Protein AF-A0AAF0RYS1-F1 (afdb_monomer_lite)

Sequence (92 aa):
METGDGWLAVRVRSDVTEAVGRHEVLTPVLGSEQFTLTDEQGHTLSSGLVQSSSGPLLGVIDITFDEVGDFKLDGTLRLQSASADVRFTITE

Radius of gyration: 14.1 Å; chains: 1; bounding box: 38×24×40 Å

Foldseek 3Di:
DDDDDFKDKDKDFAPDWFQDDPVGQTDRPQQQKKKFKADPVRDTQFIWHFPAFDDDSSGITITMTGRPPPPPLAAKMWIDIPPDIDIDGDDD

pLDDT: mean 78.14, std 9.79, range [52.75, 92.25]

Structure (mmCIF, N/CA/C/O backbone):
data_AF-A0AAF0RYS1-F1
#
_entry.id   AF-A0AAF0RYS1-F1
#
loop_
_atom_site.group_PDB
_atom_site.id
_atom_site.type_symbol
_atom_site.label_atom_id
_atom_site.label_alt_id
_atom_site.label_comp_id
_atom_site.label_asym_id
_atom_site.label_entity_id
_atom_site.label_seq_id
_atom_site.pdbx_PDB_ins_code
_atom_site.Cartn_x
_atom_site.Cartn_y
_atom_site.Cartn_z
_atom_site.occupancy
_atom_site.B_iso_or_equiv
_atom_site.auth_seq_id
_atom_site.auth_comp_id
_atom_site.auth_asym_id
_atom_site.auth_atom_id
_atom_site.pdbx_PDB_model_num
ATOM 1 N N . MET A 1 1 ? -7.700 -4.070 -0.477 1.00 74.94 1 MET A N 1
ATOM 2 C CA . MET A 1 1 ? -7.156 -4.110 0.888 1.00 74.94 1 MET A CA 1
ATOM 3 C C . MET A 1 1 ? -7.724 -5.345 1.543 1.00 74.94 1 MET A C 1
ATOM 5 O O . MET A 1 1 ? -8.889 -5.640 1.300 1.00 74.94 1 MET A O 1
ATOM 9 N N . GLU A 1 2 ? -6.898 -6.057 2.288 1.00 78.62 2 GLU A N 1
ATOM 10 C CA . GLU A 1 2 ? -7.280 -7.238 3.055 1.00 78.62 2 GLU A CA 1
ATOM 11 C C . GLU A 1 2 ? -6.717 -7.079 4.467 1.00 78.62 2 GLU A C 1
ATOM 13 O O . GLU A 1 2 ? -5.590 -6.613 4.631 1.00 78.62 2 GLU A O 1
ATOM 18 N N . THR A 1 3 ? -7.525 -7.409 5.467 1.00 72.19 3 THR A N 1
ATOM 19 C CA . THR A 1 3 ? -7.169 -7.369 6.889 1.00 72.19 3 THR A CA 1
ATOM 20 C C . THR A 1 3 ? -7.314 -8.779 7.450 1.00 72.19 3 THR A C 1
ATOM 22 O O . THR A 1 3 ? -8.324 -9.433 7.180 1.00 72.19 3 THR A O 1
ATOM 25 N N . GLY A 1 4 ? -6.338 -9.244 8.226 1.00 67.56 4 GLY A N 1
ATOM 26 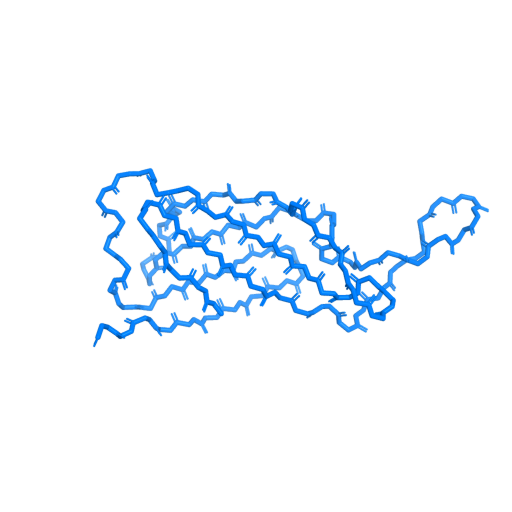C CA . GLY A 1 4 ? -6.358 -10.553 8.884 1.00 67.56 4 GLY A CA 1
ATOM 27 C C . GLY A 1 4 ? -5.707 -10.495 10.265 1.00 67.56 4 GLY A C 1
ATOM 28 O O . GLY A 1 4 ? -5.219 -9.440 10.655 1.00 67.56 4 GLY A O 1
ATOM 29 N N . ASP A 1 5 ? -5.713 -11.616 10.997 1.00 68.31 5 ASP A N 1
ATOM 30 C CA . ASP A 1 5 ? -5.175 -11.736 12.365 1.00 68.31 5 ASP A CA 1
ATOM 31 C C . ASP A 1 5 ? -3.743 -11.166 12.482 1.00 68.31 5 ASP A C 1
ATOM 33 O O . ASP A 1 5 ? -2.765 -11.880 12.242 1.00 68.31 5 ASP A O 1
ATOM 37 N N . GLY A 1 6 ? -3.595 -9.893 12.857 1.00 72.25 6 GLY A N 1
ATOM 38 C CA . GLY A 1 6 ? -2.286 -9.271 13.059 1.00 72.25 6 GLY A CA 1
ATOM 39 C C . GLY A 1 6 ? -1.637 -8.625 11.832 1.00 72.25 6 GLY A C 1
ATOM 40 O O . GLY A 1 6 ? -0.437 -8.346 11.883 1.00 72.25 6 GLY A O 1
ATOM 41 N N . TRP A 1 7 ? -2.349 -8.416 10.718 1.00 77.94 7 TRP A N 1
ATOM 42 C CA . TRP A 1 7 ? -1.745 -7.807 9.525 1.00 77.94 7 TRP A CA 1
ATOM 43 C C . TRP A 1 7 ? -2.734 -7.076 8.610 1.00 77.94 7 TRP A C 1
ATOM 45 O O . TRP A 1 7 ? -3.916 -7.411 8.495 1.00 77.94 7 TRP A O 1
ATOM 55 N N . LEU A 1 8 ? -2.196 -6.094 7.884 1.00 81.25 8 LEU A N 1
ATOM 56 C CA . LEU A 1 8 ? -2.875 -5.358 6.820 1.00 81.25 8 LEU A CA 1
ATOM 57 C C . LEU A 1 8 ? -2.120 -5.544 5.503 1.00 81.25 8 LEU A C 1
ATOM 59 O O . LEU A 1 8 ? -0.954 -5.166 5.407 1.00 81.25 8 LEU A O 1
ATOM 63 N N . ALA A 1 9 ? -2.798 -6.036 4.465 1.00 85.44 9 ALA A N 1
ATOM 64 C CA . ALA A 1 9 ? -2.272 -6.031 3.105 1.00 85.44 9 ALA A CA 1
ATOM 65 C C . ALA A 1 9 ? -2.949 -4.954 2.250 1.00 85.44 9 ALA A C 1
ATOM 67 O O . ALA A 1 9 ? -4.177 -4.908 2.072 1.00 85.44 9 ALA A O 1
ATOM 68 N N . VAL A 1 10 ? -2.124 -4.105 1.645 1.00 85.31 10 VAL A N 1
ATOM 69 C CA . VAL A 1 10 ? -2.541 -3.096 0.678 1.00 85.31 10 VAL A CA 1
ATOM 70 C C . VAL A 1 10 ? -1.971 -3.448 -0.687 1.00 85.31 10 VAL A C 1
ATOM 72 O O . VAL A 1 10 ? -0.761 -3.529 -0.881 1.00 85.31 10 VAL A O 1
ATOM 75 N N . ARG A 1 11 ? -2.875 -3.626 -1.653 1.00 87.50 11 ARG A N 1
ATOM 76 C CA . ARG A 1 11 ? -2.537 -3.795 -3.064 1.00 87.50 11 ARG A CA 1
ATOM 77 C C . ARG A 1 11 ? -2.628 -2.451 -3.768 1.00 87.50 11 ARG A C 1
ATOM 79 O O . ARG A 1 11 ? -3.706 -1.856 -3.807 1.00 87.50 11 ARG A O 1
ATOM 86 N N . VAL A 1 12 ? -1.522 -2.008 -4.350 1.00 85.31 12 VAL A N 1
ATOM 87 C CA . VAL A 1 12 ? -1.423 -0.762 -5.117 1.00 85.31 12 VAL A CA 1
ATOM 88 C C . VAL A 1 12 ? -1.086 -1.096 -6.564 1.00 85.31 12 VAL A C 1
ATOM 90 O O . VAL A 1 12 ? -0.356 -2.045 -6.841 1.00 85.31 12 VAL A O 1
ATOM 93 N N . ARG A 1 13 ? -1.628 -0.324 -7.506 1.00 84.56 13 ARG A N 1
ATOM 94 C CA . ARG A 1 13 ? -1.273 -0.433 -8.919 1.00 84.56 13 ARG A CA 1
ATOM 95 C C . ARG A 1 13 ? -0.435 0.770 -9.337 1.00 84.56 13 ARG A C 1
ATOM 97 O O . ARG A 1 13 ? -0.851 1.904 -9.134 1.00 84.56 13 ARG A O 1
ATOM 104 N N . SER A 1 14 ? 0.721 0.505 -9.931 1.00 79.69 14 SER A N 1
ATOM 105 C CA . SER A 1 14 ? 1.540 1.487 -10.628 1.00 79.69 14 SER A CA 1
ATOM 106 C C . SER A 1 14 ? 1.212 1.447 -12.114 1.00 79.69 14 SER A C 1
ATOM 108 O O . SER A 1 14 ? 1.420 0.427 -12.772 1.00 79.69 14 SER A O 1
ATOM 110 N N . ASP A 1 15 ? 0.750 2.569 -12.653 1.00 78.81 15 ASP A N 1
ATOM 111 C CA . ASP A 1 15 ? 0.582 2.740 -14.101 1.00 78.81 15 ASP A CA 1
ATOM 112 C C . ASP A 1 15 ? 1.853 3.297 -14.770 1.00 78.81 15 ASP A C 1
ATOM 114 O O . ASP A 1 15 ? 1.912 3.432 -15.991 1.00 78.81 15 ASP A O 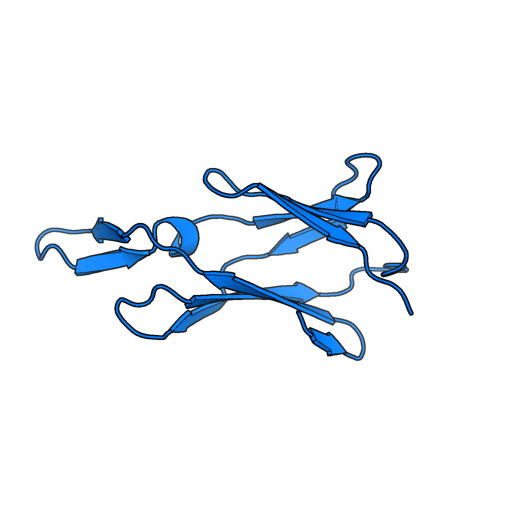1
ATOM 118 N N . VAL A 1 16 ? 2.884 3.596 -13.972 1.00 78.38 16 VAL A N 1
ATOM 119 C CA . VAL A 1 16 ? 4.183 4.099 -14.430 1.00 78.38 16 VAL A CA 1
ATOM 120 C C . VAL A 1 16 ? 5.261 3.044 -14.193 1.00 78.38 16 VAL A C 1
ATOM 122 O O . VAL A 1 16 ? 5.363 2.462 -13.107 1.00 78.38 16 VAL A O 1
ATOM 125 N N . THR A 1 17 ? 6.084 2.821 -15.214 1.00 76.94 17 THR A N 1
ATOM 126 C CA . THR A 1 17 ? 7.275 1.968 -15.159 1.00 76.94 17 THR A CA 1
ATOM 127 C C . THR A 1 17 ? 8.515 2.771 -15.519 1.00 76.94 17 THR A C 1
ATOM 129 O O . THR A 1 17 ? 8.457 3.630 -16.398 1.00 76.94 17 THR A O 1
ATOM 132 N N . GLU A 1 18 ? 9.640 2.443 -14.904 1.00 77.94 18 GLU A N 1
ATOM 133 C CA . GLU A 1 18 ? 10.961 2.967 -15.236 1.00 77.94 18 GLU A CA 1
ATOM 134 C C . GLU A 1 18 ? 11.861 1.857 -15.789 1.00 77.94 18 GLU A C 1
ATOM 136 O O . GLU A 1 18 ? 11.707 0.685 -15.448 1.00 77.94 18 GLU A O 1
ATOM 141 N N . ALA A 1 19 ? 12.787 2.214 -16.679 1.00 76.56 19 ALA A N 1
ATOM 142 C CA . ALA A 1 19 ? 13.768 1.276 -17.208 1.00 76.56 19 ALA A CA 1
ATOM 143 C C . ALA A 1 19 ? 14.965 1.191 -16.253 1.00 76.56 19 ALA A C 1
ATOM 145 O O . ALA A 1 19 ? 15.653 2.187 -16.025 1.00 76.56 19 ALA A O 1
ATOM 146 N N . VAL A 1 20 ? 15.238 -0.003 -15.725 1.00 71.06 20 VAL A N 1
ATOM 147 C CA . VAL A 1 20 ? 16.331 -0.231 -14.774 1.00 71.06 20 VAL A CA 1
ATOM 148 C C . 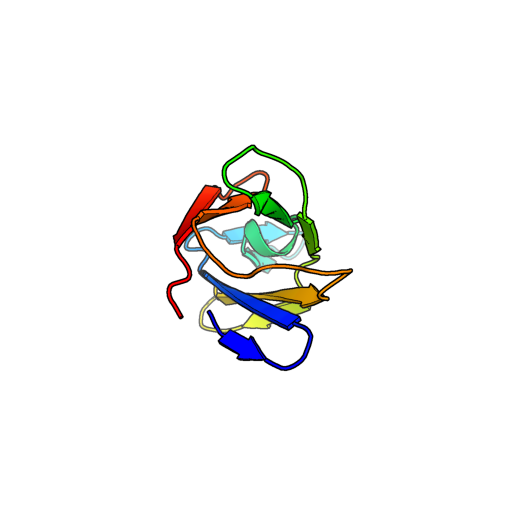VAL A 1 20 ? 17.420 -1.107 -15.394 1.00 71.06 20 VAL A C 1
ATOM 150 O O . VAL A 1 20 ? 17.172 -2.171 -15.967 1.00 71.06 20 VAL A O 1
ATOM 153 N N . GLY A 1 21 ? 18.670 -0.663 -15.240 1.00 71.06 21 GLY A N 1
ATOM 154 C CA . GLY A 1 21 ? 19.865 -1.391 -15.667 1.00 71.06 21 GLY A CA 1
ATOM 155 C C . GLY A 1 21 ? 20.180 -1.292 -17.165 1.00 71.06 21 GLY A C 1
ATOM 156 O O . GLY A 1 21 ? 19.491 -0.645 -17.944 1.00 71.06 21 GLY A O 1
ATOM 157 N N . ARG A 1 22 ? 21.269 -1.955 -17.583 1.00 71.31 22 ARG A N 1
ATOM 158 C CA . ARG A 1 22 ? 21.786 -1.895 -18.969 1.00 71.31 22 ARG A CA 1
ATOM 159 C C . ARG A 1 22 ? 20.928 -2.624 -20.009 1.00 71.31 22 ARG A C 1
ATOM 161 O O . ARG A 1 22 ? 21.180 -2.460 -21.194 1.00 71.31 22 ARG A O 1
ATOM 168 N N . HIS A 1 23 ? 19.973 -3.438 -19.570 1.00 73.94 23 HIS A N 1
ATOM 169 C CA . HIS A 1 23 ? 19.083 -4.207 -20.444 1.00 73.94 23 HIS A CA 1
ATOM 170 C C . HIS A 1 23 ? 17.648 -3.651 -20.462 1.00 73.94 23 HIS A C 1
ATOM 172 O O . HIS A 1 23 ? 16.762 -4.334 -20.960 1.00 73.94 23 HIS A O 1
ATOM 178 N N . GLU A 1 24 ? 17.430 -2.444 -19.914 1.00 71.12 24 GLU A N 1
ATOM 179 C CA . GLU A 1 24 ? 16.145 -1.722 -19.920 1.00 71.12 24 GLU A CA 1
ATOM 180 C C . GLU A 1 24 ? 14.955 -2.583 -19.469 1.00 71.12 24 GLU A C 1
ATOM 182 O O . GLU A 1 24 ? 13.910 -2.649 -20.116 1.00 71.12 24 GLU A O 1
ATOM 187 N N . VAL A 1 25 ? 15.108 -3.264 -18.330 1.00 75.69 25 VAL A N 1
ATOM 188 C CA . VAL A 1 25 ? 13.984 -3.985 -17.729 1.00 75.69 25 VAL A CA 1
ATOM 189 C C . VAL A 1 25 ? 13.018 -2.947 -17.172 1.00 75.69 25 VAL A C 1
ATOM 191 O O . VAL A 1 25 ? 13.395 -2.163 -16.304 1.00 75.69 25 VAL A O 1
ATOM 194 N N . LEU A 1 26 ? 11.785 -2.933 -17.681 1.00 76.25 26 LEU A N 1
ATOM 195 C CA . LEU A 1 26 ? 10.731 -2.071 -17.158 1.00 76.25 26 LEU A CA 1
ATOM 196 C C . LEU A 1 26 ? 10.268 -2.600 -15.801 1.00 76.25 26 LEU A C 1
ATOM 198 O O . LEU A 1 26 ? 9.717 -3.699 -15.712 1.00 76.25 26 LEU A O 1
ATOM 202 N N . THR A 1 27 ? 10.481 -1.805 -14.759 1.00 77.25 27 THR A N 1
ATOM 203 C CA . THR A 1 27 ? 10.004 -2.079 -13.405 1.00 77.25 27 THR A CA 1
ATOM 204 C C . THR A 1 27 ? 9.010 -1.007 -12.975 1.00 77.25 27 THR A C 1
ATOM 206 O O . THR A 1 27 ? 9.163 0.156 -13.347 1.00 77.25 27 THR A O 1
ATOM 209 N N . PRO A 1 28 ? 7.983 -1.346 -12.188 1.00 81.44 28 PRO A N 1
ATOM 210 C CA . PRO A 1 28 ? 7.085 -0.349 -11.619 1.00 81.44 28 PRO A CA 1
ATOM 211 C C . PRO A 1 28 ? 7.866 0.612 -10.725 1.00 81.44 28 PRO A C 1
ATOM 213 O O . PRO A 1 28 ? 8.622 0.147 -9.874 1.00 81.44 28 PRO A O 1
ATOM 216 N N . VAL A 1 29 ? 7.630 1.920 -10.865 1.00 83.56 29 VAL A N 1
ATOM 217 C CA . VAL A 1 29 ? 8.286 2.948 -10.026 1.00 83.56 29 VAL A CA 1
ATOM 218 C C . VAL A 1 29 ? 8.048 2.665 -8.544 1.00 83.56 29 VAL A C 1
ATOM 220 O O . VAL A 1 29 ? 8.973 2.628 -7.747 1.00 83.56 29 VAL A O 1
ATOM 223 N N . LEU A 1 30 ? 6.806 2.334 -8.192 1.00 85.81 30 LEU A N 1
ATOM 224 C CA . LEU A 1 30 ? 6.425 2.005 -6.822 1.00 85.81 30 LEU A CA 1
ATOM 225 C C . LEU A 1 30 ? 7.121 0.743 -6.269 1.00 85.81 30 LEU A C 1
ATOM 227 O O . LEU A 1 30 ? 7.123 0.543 -5.061 1.00 85.81 30 LEU A O 1
ATOM 231 N N . GLY A 1 31 ? 7.690 -0.125 -7.115 1.00 79.62 31 GLY A N 1
ATOM 232 C CA . GLY A 1 31 ? 8.265 -1.411 -6.703 1.00 79.62 31 GLY A CA 1
ATOM 233 C C . GLY A 1 31 ? 9.589 -1.303 -5.940 1.00 79.62 31 GLY A C 1
ATOM 234 O O . GLY A 1 31 ? 9.995 -2.266 -5.294 1.00 79.62 31 GLY A O 1
ATOM 235 N N . SER A 1 32 ? 10.258 -0.153 -6.012 1.00 78.12 32 SER A N 1
ATOM 236 C CA . SER A 1 32 ? 11.530 0.129 -5.336 1.00 78.12 32 SER A CA 1
ATOM 237 C C . SER A 1 32 ? 11.370 1.058 -4.125 1.00 78.12 32 SER A C 1
ATOM 239 O O . SER A 1 32 ? 12.356 1.376 -3.456 1.00 78.12 32 SER A O 1
ATOM 241 N N . GLU A 1 33 ? 10.142 1.489 -3.824 1.00 84.69 33 GLU A N 1
ATOM 242 C CA . GLU A 1 33 ? 9.873 2.493 -2.800 1.00 84.69 33 GLU A CA 1
ATOM 243 C C . GLU A 1 33 ? 9.605 1.884 -1.422 1.00 84.69 33 GLU A C 1
ATOM 245 O O . GLU A 1 33 ? 9.106 0.766 -1.271 1.00 84.69 33 GLU A O 1
ATOM 250 N N . GLN A 1 34 ? 9.920 2.666 -0.391 1.00 87.00 34 GLN A N 1
ATOM 251 C CA . GLN A 1 34 ? 9.490 2.381 0.969 1.00 87.00 34 GLN A CA 1
ATOM 252 C C . GLN A 1 34 ? 8.135 3.035 1.218 1.00 87.00 34 GLN A C 1
ATOM 254 O O . GLN A 1 34 ? 7.948 4.223 0.945 1.00 87.00 34 GLN A O 1
ATOM 259 N N . PHE A 1 35 ? 7.212 2.264 1.784 1.00 90.25 35 PHE A N 1
ATOM 260 C CA . PHE A 1 35 ? 5.886 2.747 2.121 1.00 90.25 35 PHE A CA 1
ATOM 261 C C . PHE A 1 35 ? 5.752 2.969 3.621 1.00 90.25 35 PHE A C 1
ATOM 263 O O . PHE A 1 35 ? 6.172 2.144 4.431 1.00 90.25 35 PHE A O 1
ATOM 270 N N . THR A 1 36 ? 5.123 4.077 3.988 1.00 90.94 36 THR A N 1
ATOM 271 C CA . THR A 1 36 ? 4.779 4.417 5.368 1.00 90.94 36 THR A CA 1
ATOM 272 C C . THR A 1 36 ? 3.268 4.445 5.506 1.00 90.94 36 THR A C 1
ATOM 274 O O . THR A 1 36 ? 2.581 5.062 4.692 1.00 90.94 36 THR A O 1
ATOM 277 N N . LEU A 1 37 ? 2.754 3.787 6.537 1.00 88.88 37 LEU A N 1
ATOM 278 C CA . LEU A 1 37 ? 1.357 3.846 6.928 1.00 88.88 37 LEU A CA 1
ATOM 279 C C . LEU A 1 37 ? 1.221 4.778 8.131 1.00 88.88 37 LEU A C 1
ATOM 281 O O . LEU A 1 37 ? 1.907 4.603 9.139 1.00 88.88 37 LEU A O 1
ATOM 285 N N . THR A 1 38 ? 0.344 5.766 8.008 1.00 89.00 38 THR A N 1
ATOM 286 C CA . THR A 1 38 ? 0.093 6.786 9.032 1.00 89.00 38 THR A CA 1
ATOM 287 C C . THR A 1 38 ? -1.385 6.842 9.406 1.00 89.00 38 THR A C 1
ATOM 289 O O . THR A 1 38 ? -2.242 6.516 8.578 1.00 89.00 38 THR A O 1
ATOM 292 N N . ASP A 1 39 ? -1.675 7.252 10.641 1.00 87.44 39 ASP A N 1
ATOM 293 C CA . ASP A 1 39 ? -3.033 7.605 11.068 1.00 87.44 39 ASP A CA 1
ATOM 294 C C . ASP A 1 39 ? -3.461 8.988 10.526 1.00 87.44 39 ASP A C 1
ATOM 296 O O . ASP A 1 39 ? -2.694 9.702 9.871 1.00 87.44 39 ASP A O 1
ATOM 300 N N . GLU A 1 40 ? -4.700 9.395 10.811 1.00 85.75 40 GLU A N 1
ATOM 301 C CA . GLU A 1 40 ? -5.232 10.711 10.428 1.00 85.75 40 GLU A CA 1
ATOM 302 C C . GLU A 1 40 ? -4.443 11.889 11.035 1.00 85.75 40 GLU A C 1
ATOM 304 O O . GLU A 1 40 ? -4.406 12.983 10.466 1.00 85.75 40 GLU A O 1
ATOM 309 N N . GLN A 1 41 ? -3.782 11.668 12.171 1.00 86.38 41 GLN A N 1
ATOM 310 C CA . GLN A 1 41 ? -2.979 12.665 12.883 1.00 86.38 41 GLN A CA 1
ATOM 311 C C . GLN A 1 41 ? -1.549 12.757 12.318 1.00 86.38 41 GLN A C 1
ATOM 313 O O . GLN A 1 41 ? -0.805 13.674 12.670 1.00 86.38 41 GLN A O 1
ATOM 318 N N . GLY A 1 42 ? -1.182 11.857 11.400 1.00 86.81 42 GLY A N 1
ATOM 319 C CA . GLY A 1 42 ? 0.130 11.778 10.770 1.00 86.81 42 GLY A CA 1
ATOM 320 C C . GLY A 1 42 ? 1.157 10.982 11.573 1.00 86.81 42 GLY A C 1
ATOM 321 O O . GLY A 1 42 ? 2.345 11.048 11.254 1.00 86.81 42 GLY A O 1
ATOM 322 N N . HIS A 1 43 ? 0.746 10.238 12.602 1.00 86.62 43 HIS A N 1
ATOM 323 C CA . HIS A 1 43 ? 1.650 9.345 13.314 1.00 86.62 43 HIS A CA 1
ATOM 324 C C . HIS A 1 43 ? 1.959 8.126 12.455 1.00 86.62 43 HIS A C 1
ATOM 326 O O . HIS A 1 43 ? 1.056 7.457 11.956 1.00 86.62 43 HIS A O 1
ATOM 332 N N . THR A 1 44 ? 3.247 7.817 12.307 1.00 87.69 44 THR A N 1
ATOM 333 C CA . THR A 1 44 ? 3.690 6.587 11.652 1.00 87.69 44 THR A CA 1
ATOM 334 C C . THR A 1 44 ? 3.286 5.389 12.489 1.00 87.69 44 THR A C 1
ATOM 336 O O . THR A 1 44 ? 3.800 5.193 13.588 1.00 87.69 44 THR A O 1
ATOM 339 N N . LEU A 1 45 ? 2.394 4.578 11.933 1.00 82.62 45 LEU A N 1
ATOM 340 C CA . LEU A 1 45 ? 1.952 3.336 12.540 1.00 82.62 45 LEU A CA 1
ATOM 341 C C . LEU A 1 45 ? 2.871 2.177 12.132 1.00 82.62 45 LEU A C 1
ATOM 343 O O . LEU A 1 45 ? 3.239 1.350 12.959 1.00 82.62 45 LEU A O 1
ATOM 347 N N . SER A 1 46 ? 3.272 2.123 10.857 1.00 85.69 46 SER A N 1
ATOM 348 C CA . SER A 1 46 ? 4.161 1.076 10.343 1.00 85.69 46 SER A CA 1
ATOM 349 C C . SER A 1 46 ? 4.877 1.513 9.062 1.00 85.69 46 SER A C 1
ATOM 351 O O . SER A 1 46 ? 4.450 2.442 8.373 1.00 85.69 46 SER A O 1
ATOM 353 N N . SER A 1 47 ? 5.973 0.833 8.727 1.00 82.12 47 SER A N 1
ATOM 354 C CA . SER A 1 47 ? 6.689 1.000 7.460 1.00 82.12 47 SER A CA 1
ATOM 355 C C . SER A 1 47 ? 6.836 -0.353 6.775 1.00 82.12 47 SER A C 1
ATOM 357 O O . SER A 1 47 ? 7.420 -1.269 7.352 1.00 82.12 47 SER A O 1
ATOM 359 N N . GLY A 1 48 ? 6.331 -0.469 5.552 1.00 73.25 48 GLY A N 1
ATOM 360 C CA . GLY A 1 48 ? 6.353 -1.689 4.757 1.00 73.25 48 GLY A CA 1
ATOM 361 C C . GLY A 1 48 ? 7.323 -1.561 3.591 1.00 73.25 48 GLY A C 1
ATOM 362 O O . GLY A 1 48 ? 7.449 -0.501 2.970 1.00 73.25 48 GLY A O 1
ATOM 363 N N . LEU A 1 49 ? 8.011 -2.656 3.287 1.00 68.12 49 LEU A N 1
ATOM 364 C CA . LEU A 1 49 ? 8.720 -2.814 2.021 1.00 68.12 49 LEU A CA 1
ATOM 365 C C . LEU A 1 49 ? 7.810 -3.550 1.038 1.00 68.12 49 LEU A C 1
ATOM 367 O O . LEU A 1 49 ? 7.002 -4.390 1.435 1.00 68.12 49 LEU A O 1
ATOM 371 N N . VAL A 1 50 ? 7.961 -3.251 -0.249 1.00 73.12 50 VAL A N 1
ATOM 372 C CA . VAL A 1 50 ? 7.299 -4.002 -1.318 1.00 73.12 50 VAL A CA 1
ATOM 373 C C . VAL A 1 50 ? 7.732 -5.465 -1.252 1.00 73.12 50 VAL A C 1
ATOM 375 O O . VAL A 1 50 ? 8.919 -5.771 -1.359 1.00 73.12 50 VAL A O 1
ATOM 378 N N . GLN A 1 51 ? 6.772 -6.375 -1.072 1.00 68.75 51 GLN A N 1
ATOM 379 C CA . GLN A 1 51 ? 7.064 -7.806 -0.940 1.00 68.75 51 GLN A CA 1
ATOM 380 C C . GLN A 1 51 ? 6.952 -8.550 -2.269 1.00 68.75 51 GLN A C 1
ATOM 382 O O . GLN A 1 51 ? 7.659 -9.529 -2.499 1.00 68.75 51 GLN A O 1
ATOM 387 N N . SER A 1 52 ? 6.052 -8.104 -3.143 1.00 67.81 52 SER A N 1
ATOM 388 C CA . SER A 1 52 ? 5.795 -8.749 -4.424 1.00 67.81 52 SER A CA 1
ATOM 389 C C . SER A 1 52 ? 5.312 -7.741 -5.454 1.00 67.81 52 SER A C 1
ATOM 391 O O . SER A 1 52 ? 4.597 -6.789 -5.136 1.00 67.81 52 SER A O 1
ATOM 393 N N . SER A 1 53 ? 5.692 -7.992 -6.703 1.00 68.88 53 SER A N 1
ATOM 394 C CA . SER A 1 53 ? 5.252 -7.258 -7.877 1.00 68.88 53 SER A CA 1
ATOM 395 C C . SER A 1 53 ? 4.765 -8.265 -8.924 1.00 68.88 53 SER A C 1
ATOM 397 O O . SER A 1 53 ? 5.443 -9.248 -9.227 1.00 68.88 53 SER A O 1
ATOM 399 N N . SER A 1 54 ? 3.545 -8.074 -9.424 1.00 67.94 54 SER A N 1
ATOM 400 C CA . SER A 1 54 ? 2.850 -9.017 -10.304 1.00 67.94 54 SER A CA 1
ATOM 401 C C . SER A 1 54 ? 1.966 -8.304 -11.339 1.00 67.94 54 SER A C 1
ATOM 403 O O . SER A 1 54 ? 1.866 -7.078 -11.369 1.00 67.94 54 SER A O 1
ATOM 405 N N . GLY A 1 55 ? 1.322 -9.074 -12.221 1.00 60.28 55 GLY A N 1
ATOM 406 C CA . GLY A 1 55 ? 0.415 -8.554 -13.250 1.00 60.28 55 GLY A CA 1
ATOM 407 C C . GLY A 1 55 ? 1.107 -8.111 -14.549 1.00 60.28 55 GLY A C 1
ATOM 408 O O . GLY A 1 55 ? 2.328 -8.236 -14.689 1.00 60.28 55 GLY A O 1
ATOM 409 N N . PRO A 1 56 ? 0.333 -7.625 -15.541 1.00 54.97 56 PRO A N 1
ATOM 410 C CA . PRO A 1 56 ? 0.888 -7.110 -16.788 1.00 54.97 56 PRO A CA 1
ATOM 411 C C . PRO A 1 56 ? 1.847 -5.960 -16.477 1.00 54.97 56 PRO A C 1
ATOM 413 O O . PRO A 1 56 ? 1.475 -5.034 -15.759 1.00 54.97 56 PRO A O 1
ATOM 416 N N . LEU A 1 57 ? 3.069 -6.030 -17.009 1.00 61.56 57 LEU A N 1
ATOM 417 C CA . LEU A 1 57 ? 4.126 -5.038 -16.771 1.00 61.56 57 LEU A CA 1
ATOM 418 C C . LEU A 1 57 ? 4.550 -4.904 -15.299 1.00 61.56 57 LEU A C 1
ATOM 420 O O . LEU A 1 57 ? 5.043 -3.849 -14.913 1.00 61.56 57 LEU A O 1
ATOM 424 N N . LEU A 1 58 ? 4.344 -5.943 -14.474 1.00 67.81 58 LEU A N 1
ATOM 425 C CA . LEU A 1 58 ? 4.702 -5.940 -13.049 1.00 67.81 58 LEU A CA 1
ATOM 426 C C . LEU A 1 58 ? 3.948 -4.874 -12.214 1.00 67.81 58 LEU A C 1
ATOM 428 O O . LEU A 1 58 ? 4.218 -4.697 -11.031 1.00 67.81 58 LEU A O 1
ATOM 432 N N . GLY A 1 59 ? 2.966 -4.176 -12.791 1.00 72.75 59 GLY A N 1
ATOM 433 C CA . GLY A 1 59 ? 2.367 -2.965 -12.223 1.00 72.75 59 GLY A CA 1
ATOM 434 C C . GLY A 1 59 ? 1.492 -3.153 -10.982 1.00 72.75 59 GLY A C 1
ATOM 435 O O . GLY A 1 59 ? 0.935 -2.171 -10.512 1.00 72.75 59 GLY A O 1
ATOM 436 N N . VAL A 1 60 ? 1.321 -4.362 -10.445 1.00 81.81 60 VAL A N 1
ATOM 437 C CA . VAL A 1 60 ? 0.568 -4.604 -9.204 1.00 81.81 60 VAL A CA 1
ATOM 438 C C . VAL A 1 60 ? 1.535 -4.929 -8.080 1.00 81.81 60 VAL A C 1
ATOM 440 O O . VAL A 1 60 ? 2.315 -5.868 -8.197 1.00 81.81 60 VAL A O 1
ATOM 443 N N . ILE A 1 61 ? 1.458 -4.176 -6.992 1.00 83.69 61 ILE A N 1
ATOM 444 C CA . ILE A 1 61 ? 2.361 -4.258 -5.850 1.00 83.69 61 ILE A CA 1
ATOM 445 C C . ILE A 1 61 ? 1.568 -4.606 -4.602 1.00 83.69 61 ILE A C 1
ATOM 447 O O . ILE A 1 61 ? 0.580 -3.939 -4.290 1.00 83.69 61 ILE A O 1
ATOM 451 N N . ASP A 1 62 ? 2.031 -5.631 -3.894 1.00 84.81 62 ASP A N 1
ATOM 452 C CA . ASP A 1 62 ? 1.485 -6.041 -2.606 1.00 84.81 62 ASP A CA 1
ATOM 453 C C . ASP A 1 62 ? 2.418 -5.586 -1.478 1.00 84.81 62 ASP A C 1
ATOM 455 O O . ASP A 1 62 ? 3.623 -5.869 -1.482 1.00 84.81 62 ASP A O 1
ATOM 459 N N . ILE A 1 63 ? 1.842 -4.854 -0.526 1.00 85.06 63 ILE A N 1
ATOM 460 C CA . ILE A 1 63 ? 2.523 -4.301 0.643 1.00 85.06 63 ILE A CA 1
ATOM 461 C C . ILE A 1 63 ? 1.810 -4.840 1.874 1.00 85.06 63 ILE A C 1
ATOM 463 O O . ILE A 1 63 ? 0.609 -4.614 2.028 1.00 85.06 63 ILE A O 1
ATOM 467 N N . THR A 1 64 ? 2.544 -5.515 2.752 1.00 84.00 64 THR A N 1
ATOM 468 C CA . THR A 1 64 ? 2.004 -6.008 4.023 1.00 84.00 64 THR A CA 1
ATOM 469 C C . THR A 1 64 ? 2.619 -5.229 5.171 1.00 84.00 64 THR A C 1
ATOM 471 O O . THR A 1 64 ? 3.827 -4.982 5.190 1.00 84.00 64 THR A O 1
ATOM 474 N N . PHE A 1 65 ? 1.775 -4.838 6.115 1.00 81.69 65 PHE A N 1
ATOM 475 C CA . PHE A 1 65 ? 2.157 -4.204 7.363 1.00 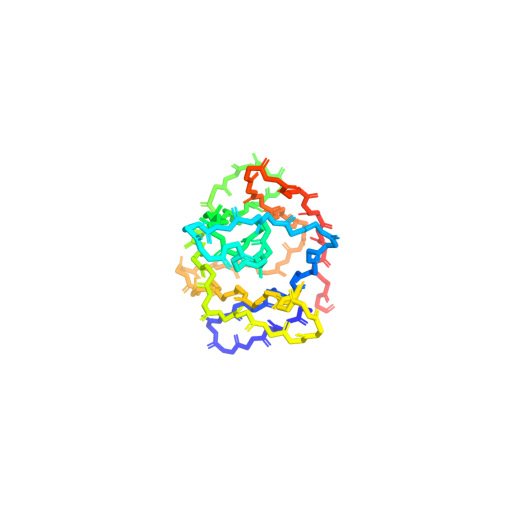81.69 65 PHE A CA 1
ATOM 476 C C . PHE A 1 65 ? 1.832 -5.169 8.495 1.00 81.69 65 PHE A C 1
ATOM 478 O O . PHE A 1 65 ? 0.667 -5.535 8.672 1.00 81.69 65 PHE A O 1
ATOM 485 N N . ASP A 1 66 ? 2.861 -5.569 9.239 1.00 75.06 66 ASP A N 1
ATOM 486 C CA . ASP A 1 66 ? 2.674 -6.296 10.491 1.00 75.06 66 ASP A CA 1
ATOM 487 C C . ASP A 1 66 ? 2.034 -5.353 11.515 1.00 75.06 66 ASP A C 1
ATOM 489 O O . ASP A 1 66 ? 2.420 -4.182 11.640 1.00 75.06 66 ASP A O 1
ATOM 493 N N . GLU A 1 67 ? 1.052 -5.863 12.247 1.00 70.69 67 GLU A N 1
ATOM 494 C CA . GLU A 1 67 ? 0.387 -5.143 13.321 1.00 70.69 67 GLU A CA 1
ATOM 495 C C . GLU A 1 67 ? 1.325 -5.079 14.540 1.00 70.69 67 GLU A C 1
ATOM 497 O O . GLU A 1 67 ? 1.432 -6.014 15.334 1.00 70.69 67 GLU A O 1
ATOM 502 N N . VAL A 1 68 ? 2.083 -3.985 14.677 1.00 52.75 68 VAL A N 1
ATOM 503 C CA . VAL A 1 68 ? 2.963 -3.765 15.838 1.00 52.75 68 VAL A CA 1
ATOM 504 C C . VAL A 1 68 ? 2.208 -2.952 16.898 1.00 52.75 68 VAL A C 1
ATOM 506 O O . VAL A 1 68 ? 2.374 -1.739 16.993 1.00 52.75 68 VAL A O 1
ATOM 509 N N . GLY A 1 69 ? 1.369 -3.615 17.703 1.00 57.47 69 GLY A N 1
ATOM 510 C CA . GLY A 1 69 ? 0.617 -3.009 18.821 1.00 57.47 69 GLY A CA 1
ATOM 511 C C . GLY A 1 69 ? -0.900 -2.936 18.600 1.00 57.47 69 GLY A C 1
ATOM 512 O O . GLY A 1 69 ? -1.400 -3.561 17.674 1.00 57.47 69 GLY A O 1
ATOM 513 N N . ASP A 1 70 ? -1.622 -2.188 19.454 1.00 53.16 70 ASP A N 1
ATOM 514 C CA . ASP A 1 70 ? -3.067 -1.880 19.328 1.00 53.16 70 ASP A CA 1
ATOM 515 C C . ASP A 1 70 ? -3.328 -0.996 18.091 1.00 53.16 70 ASP A C 1
ATOM 517 O O . ASP A 1 70 ? -3.710 0.174 18.184 1.00 53.16 70 ASP A O 1
ATOM 521 N N . PHE A 1 71 ? -3.068 -1.537 16.909 1.00 60.38 71 PHE A N 1
ATOM 522 C CA . PHE A 1 71 ? -3.429 -0.952 15.632 1.00 60.38 71 PHE A CA 1
ATOM 523 C C . PHE A 1 71 ? -4.948 -1.025 15.546 1.00 60.38 71 PHE A C 1
ATOM 525 O O . PHE A 1 71 ? -5.547 -1.973 15.052 1.00 60.38 71 PHE A O 1
ATOM 532 N N . LYS A 1 72 ? -5.624 -0.011 16.074 1.00 60.44 72 LYS A N 1
ATOM 533 C CA . LYS A 1 72 ? -7.029 0.143 15.745 1.00 60.44 72 LYS A CA 1
ATOM 534 C C . LYS A 1 72 ? -7.085 0.491 14.269 1.00 60.44 72 LYS A C 1
ATOM 536 O O . LYS A 1 72 ? -6.817 1.620 13.875 1.00 60.44 72 LYS A O 1
ATOM 541 N N . LEU A 1 73 ? -7.411 -0.500 13.447 1.00 67.19 73 LEU A N 1
ATOM 542 C CA . LEU A 1 73 ? -7.799 -0.319 12.052 1.00 67.19 73 LEU A CA 1
ATOM 543 C C . LEU A 1 73 ? -9.168 0.388 11.971 1.00 67.19 73 LEU A C 1
ATOM 545 O O . LEU A 1 73 ? -9.950 0.089 11.081 1.00 67.19 73 LEU A O 1
ATOM 549 N N . ASP A 1 74 ? -9.488 1.295 12.900 1.00 68.62 74 ASP A N 1
ATOM 550 C CA . ASP A 1 74 ? -10.677 2.131 12.857 1.00 68.62 74 ASP A CA 1
ATOM 551 C C . ASP A 1 74 ? -10.304 3.527 12.339 1.00 68.62 74 ASP A C 1
ATOM 553 O O . ASP A 1 74 ? -9.329 4.156 12.745 1.00 68.62 74 ASP A O 1
ATOM 557 N N . GLY A 1 75 ? -11.064 4.015 11.360 1.00 78.62 75 GLY A N 1
ATOM 558 C CA . GLY A 1 75 ? -10.896 5.373 10.850 1.00 78.62 75 GLY A CA 1
ATOM 559 C C . GLY A 1 75 ? -9.999 5.499 9.619 1.00 78.62 75 GLY A C 1
ATOM 560 O O . GLY A 1 75 ? -9.869 4.586 8.801 1.00 78.62 75 GLY A O 1
ATOM 561 N N . THR A 1 76 ? -9.492 6.714 9.404 1.00 87.25 76 THR A N 1
ATOM 562 C CA . THR A 1 76 ? -8.800 7.088 8.166 1.00 87.25 76 THR A CA 1
ATOM 563 C C . THR A 1 76 ? -7.304 6.865 8.296 1.00 87.25 76 THR A C 1
ATOM 565 O O . THR A 1 76 ? -6.641 7.478 9.129 1.00 87.25 76 THR A O 1
ATOM 568 N N . LEU A 1 77 ? -6.771 6.034 7.408 1.00 87.81 77 LEU A N 1
ATOM 569 C CA . LEU A 1 77 ? -5.351 5.770 7.262 1.00 87.81 77 LEU A CA 1
ATOM 570 C C . LEU A 1 77 ? -4.818 6.399 5.980 1.00 87.81 77 LEU A C 1
ATOM 572 O O . LEU A 1 77 ? -5.540 6.615 4.997 1.00 87.81 77 LEU A O 1
ATOM 576 N N . ARG A 1 78 ? -3.516 6.672 5.981 1.00 91.19 78 ARG A N 1
ATOM 577 C CA . ARG A 1 78 ? -2.804 7.195 4.820 1.00 91.19 78 ARG A CA 1
ATOM 578 C C . ARG A 1 78 ? -1.545 6.383 4.554 1.00 91.19 78 ARG A C 1
ATOM 580 O O . ARG A 1 78 ? -0.653 6.304 5.396 1.00 91.19 78 ARG A O 1
ATOM 587 N N . LEU A 1 79 ? -1.478 5.812 3.358 1.00 90.88 79 LEU A N 1
ATOM 588 C CA . LEU A 1 79 ? -0.322 5.118 2.809 1.00 90.88 79 LEU A CA 1
ATOM 589 C C . LEU A 1 79 ? 0.482 6.090 1.943 1.00 90.88 79 LEU A C 1
ATOM 591 O O . LEU A 1 79 ? -0.055 6.669 0.997 1.00 90.88 79 LEU A O 1
ATOM 595 N N . GLN A 1 80 ? 1.763 6.256 2.256 1.00 92.25 80 GLN A N 1
ATOM 596 C CA . GLN A 1 80 ? 2.635 7.231 1.607 1.00 92.25 80 GLN A CA 1
ATOM 597 C C . GLN A 1 80 ? 3.952 6.612 1.159 1.00 92.25 80 GLN A C 1
ATOM 599 O O . GLN A 1 80 ? 4.505 5.743 1.826 1.00 92.25 80 GLN A O 1
ATOM 604 N N . SER A 1 81 ? 4.471 7.113 0.050 1.00 91.12 81 SER A N 1
ATOM 605 C CA . SER A 1 81 ? 5.789 6.810 -0.508 1.00 91.12 81 SER A CA 1
ATOM 606 C C . SER A 1 81 ? 6.290 8.045 -1.265 1.00 91.12 81 SER A C 1
ATOM 608 O O . SER A 1 81 ? 5.675 9.112 -1.176 1.00 91.12 81 SER A O 1
ATOM 610 N N . ALA A 1 82 ? 7.400 7.940 -1.996 1.00 89.25 82 ALA A N 1
ATOM 611 C CA . ALA A 1 82 ? 7.892 9.069 -2.782 1.00 89.25 82 ALA A CA 1
ATOM 612 C C . ALA A 1 82 ? 6.944 9.400 -3.949 1.00 89.25 82 ALA A C 1
ATOM 614 O O . ALA A 1 82 ? 6.771 10.575 -4.276 1.00 89.25 82 ALA A O 1
ATOM 615 N N . SER A 1 83 ? 6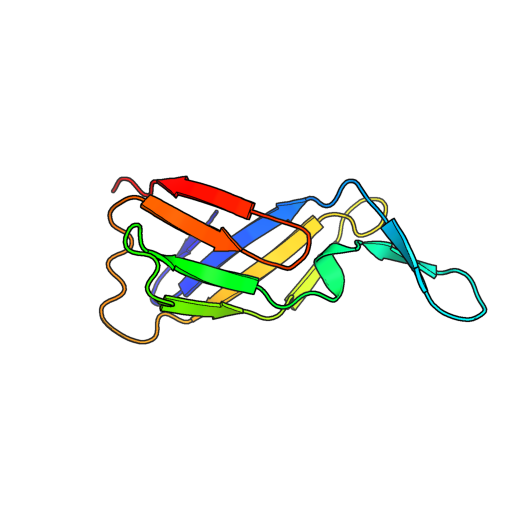.302 8.381 -4.528 1.00 87.31 83 SER A N 1
ATOM 616 C CA . SER A 1 83 ? 5.467 8.528 -5.724 1.00 87.31 83 SER A CA 1
ATOM 617 C C . SER A 1 83 ? 3.977 8.256 -5.501 1.00 87.31 83 SER A C 1
ATOM 619 O O . SER A 1 83 ? 3.183 8.474 -6.416 1.00 87.31 83 SER A O 1
ATOM 621 N N . ALA A 1 84 ? 3.560 7.8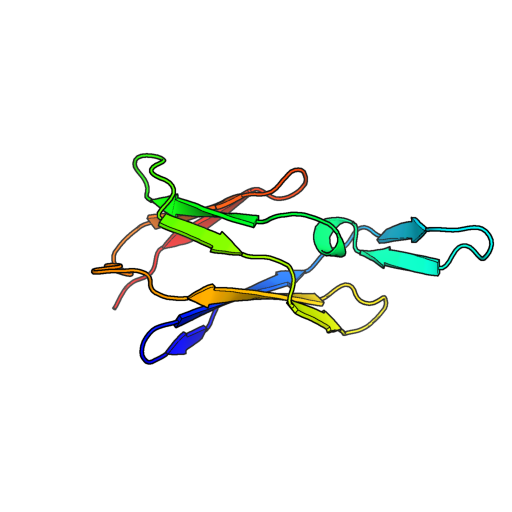09 -4.312 1.00 87.00 84 ALA A N 1
ATOM 622 C CA . ALA A 1 84 ? 2.149 7.575 -3.996 1.00 87.00 84 ALA A CA 1
ATOM 623 C C . ALA A 1 84 ? 1.710 8.189 -2.662 1.00 87.00 84 ALA A C 1
ATOM 625 O O . ALA A 1 84 ? 2.415 8.115 -1.657 1.00 87.00 84 ALA A O 1
ATOM 626 N N . ASP A 1 85 ? 0.485 8.721 -2.660 1.00 91.44 85 ASP A N 1
ATOM 627 C CA . ASP A 1 85 ? -0.228 9.215 -1.483 1.00 91.44 85 ASP A CA 1
ATOM 628 C C . ASP A 1 85 ? -1.689 8.764 -1.560 1.00 91.44 85 ASP A C 1
ATOM 630 O O . ASP A 1 85 ? -2.467 9.257 -2.380 1.00 91.44 85 ASP A O 1
ATOM 634 N N . VAL A 1 86 ? -2.048 7.774 -0.748 1.00 88.94 86 VAL A N 1
ATOM 635 C CA . VAL A 1 86 ? -3.372 7.152 -0.768 1.00 88.94 86 VAL A CA 1
ATOM 636 C C . VAL A 1 86 ? -3.996 7.286 0.610 1.00 88.94 86 VAL A C 1
ATOM 638 O O . VAL A 1 86 ? -3.387 6.913 1.607 1.00 88.94 86 VAL A O 1
ATOM 641 N N . ARG A 1 87 ? -5.233 7.782 0.665 1.00 90.19 87 ARG A N 1
ATOM 642 C CA . ARG A 1 87 ? -6.051 7.818 1.882 1.00 90.19 87 ARG A CA 1
ATOM 643 C C . ARG A 1 87 ? -7.186 6.817 1.761 1.00 90.19 87 ARG A C 1
ATOM 645 O O . ARG A 1 87 ? -7.842 6.767 0.721 1.00 90.19 87 ARG A O 1
ATOM 652 N N . PHE A 1 88 ? -7.425 6.049 2.812 1.00 86.31 88 PHE A N 1
ATOM 653 C CA . PHE A 1 88 ? -8.529 5.101 2.875 1.00 86.31 88 PHE A CA 1
ATOM 654 C C . PHE A 1 88 ? -9.086 5.038 4.289 1.00 86.31 88 PHE A C 1
ATOM 656 O O . PHE A 1 88 ? -8.354 5.162 5.264 1.00 86.31 88 PHE A O 1
ATOM 663 N N . THR A 1 89 ? -10.395 4.857 4.383 1.00 84.06 89 THR A N 1
ATOM 664 C CA . THR A 1 89 ? -11.089 4.699 5.658 1.00 84.06 89 THR A CA 1
ATOM 665 C C . THR A 1 89 ? -11.444 3.236 5.827 1.00 84.06 89 THR A C 1
ATOM 667 O O . THR A 1 89 ? -12.000 2.626 4.911 1.00 84.06 89 THR A O 1
ATOM 670 N N . ILE A 1 90 ? -11.117 2.683 6.988 1.00 76.19 90 ILE A N 1
ATOM 671 C CA . ILE A 1 90 ? -11.535 1.347 7.382 1.00 76.19 90 ILE A CA 1
ATOM 672 C C . ILE A 1 90 ? -12.765 1.511 8.278 1.00 76.19 90 ILE A C 1
ATOM 674 O O . ILE A 1 90 ? -12.731 2.208 9.293 1.00 76.19 90 ILE A O 1
ATOM 678 N N . THR A 1 91 ? -13.878 0.930 7.840 1.00 70.19 91 THR A N 1
ATOM 679 C CA . THR A 1 91 ? -15.125 0.842 8.603 1.00 70.19 91 THR A CA 1
ATOM 680 C C . THR A 1 91 ? -15.351 -0.628 8.924 1.00 70.19 91 THR A C 1
ATOM 682 O O . THR A 1 91 ? -15.478 -1.412 7.980 1.00 70.19 91 THR A O 1
ATOM 685 N N . GLU A 1 92 ? -15.357 -0.990 10.210 1.00 59.53 92 GLU A N 1
ATOM 686 C CA . GLU A 1 92 ? -15.844 -2.303 10.674 1.00 59.53 92 GLU A CA 1
ATOM 687 C C . GLU A 1 92 ? -17.307 -2.546 10.272 1.00 59.53 92 GLU A C 1
ATOM 689 O O . GLU A 1 92 ? -18.102 -1.572 10.264 1.00 59.53 92 GLU A O 1
#

Secondary structure (DSSP, 8-state):
-EEETTEEEEEEE---EEEETTTTEEEEGGGG-EEEEE-TT--EEEEEEEEEEESGGG-EEEEEEE--S-----EEEEEE-SS-EEEEEE--